Protein AF-A0A8S2W5A4-F1 (afdb_monomer_lite)

Radius of gyration: 11.37 Å; chains: 1; bounding box: 30×24×27 Å

Sequence (69 aa):
CQGYPGIYIDDFTRSWRNGRAFLAIL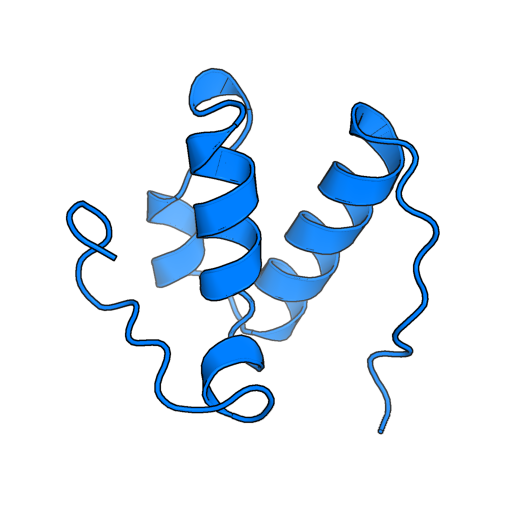HRHNPQLINIQEAYRNSNRDNLTRAFDFAQKHYSIMQLIDPEG

Secondary structure (DSSP, 8-state):
-TT-TT----SSSGGGTTSHHHHHHHHHH-TTT--HHHHTTS-HHHHHHHHHHHHHHHH-------S--

InterPro domains:
  IPR001715 Calponin homology domain [PF00307] (4-68)
  IPR001715 Calponin homology domain [PS50021] (1-69)
  IPR036872 CH domain superfamily [G3DSA:1.10.418.10] (1-69)
  IPR036872 CH domain superfamily [SSF47576] (1-68)
  IPR050540 F-actin Monooxygenase Mical [PTHR23167] (2-68)

Structure (mmCIF, N/CA/C/O backbone):
data_AF-A0A8S2W5A4-F1
#
_entry.id   AF-A0A8S2W5A4-F1
#
loop_
_atom_site.group_PDB
_atom_site.id
_atom_site.type_symbol
_atom_site.label_atom_id
_atom_site.label_alt_id
_atom_site.label_comp_id
_atom_site.label_asym_id
_atom_site.label_entity_id
_atom_site.label_seq_id
_atom_site.pdbx_PDB_ins_code
_atom_site.Cartn_x
_atom_site.Cartn_y
_atom_site.Cartn_z
_atom_site.occupancy
_atom_site.B_iso_or_equiv
_atom_site.auth_seq_id
_atom_site.auth_comp_id
_atom_site.auth_asym_id
_atom_site.auth_atom_id
_atom_site.pdbx_PDB_model_num
ATOM 1 N N . CYS A 1 1 ? -1.298 -14.984 -5.611 1.00 50.94 1 CYS A N 1
ATOM 2 C CA . CYS A 1 1 ? -2.490 -14.825 -4.749 1.00 50.94 1 CYS A CA 1
ATOM 3 C C . CYS A 1 1 ? -3.754 -15.129 -5.550 1.00 50.94 1 CYS A C 1
ATOM 5 O O . CYS A 1 1 ? -4.145 -14.319 -6.380 1.00 50.94 1 CYS A O 1
ATOM 7 N N . GLN A 1 2 ? -4.370 -16.298 -5.364 1.00 51.44 2 GLN A N 1
ATOM 8 C CA . GLN A 1 2 ? -5.612 -16.653 -6.063 1.00 51.44 2 GLN A CA 1
ATOM 9 C C . GLN A 1 2 ? -6.737 -15.717 -5.575 1.00 51.44 2 GLN A C 1
ATOM 11 O O . GLN A 1 2 ? -7.017 -15.688 -4.379 1.00 51.44 2 GLN A O 1
ATOM 16 N N . GLY A 1 3 ? -7.289 -14.884 -6.469 1.00 68.50 3 GLY A N 1
ATOM 17 C CA . GLY A 1 3 ? -8.345 -13.902 -6.158 1.00 68.50 3 GLY A CA 1
ATOM 18 C C . GLY A 1 3 ? -8.010 -12.422 -6.408 1.00 68.50 3 GLY A C 1
ATOM 19 O O . GLY A 1 3 ? -8.923 -11.603 -6.3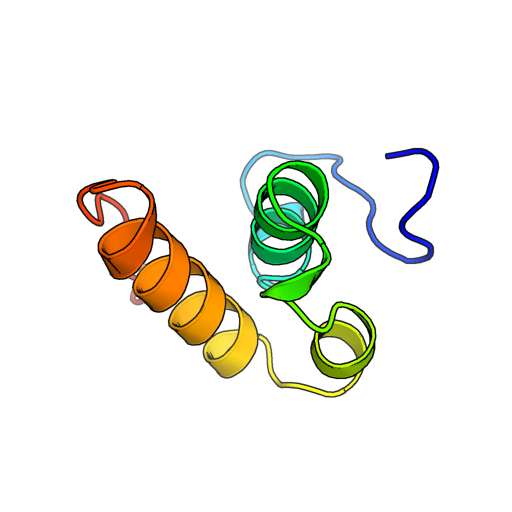89 1.00 68.50 3 GLY A O 1
ATOM 20 N N . TYR A 1 4 ? -6.750 -12.065 -6.698 1.00 78.62 4 TYR A N 1
ATOM 21 C CA . TYR A 1 4 ? -6.356 -10.684 -7.027 1.00 78.62 4 TYR A CA 1
ATOM 22 C C . TYR A 1 4 ? -5.656 -10.604 -8.396 1.00 78.62 4 TYR A C 1
ATOM 24 O O . TYR A 1 4 ? -4.429 -10.719 -8.470 1.00 78.62 4 TYR A O 1
ATOM 32 N N . PRO A 1 5 ? -6.418 -10.467 -9.496 1.00 77.19 5 PRO A N 1
ATOM 33 C CA . PRO A 1 5 ? -5.859 -10.467 -10.845 1.00 77.19 5 PRO A CA 1
ATOM 34 C C . PRO A 1 5 ? -4.946 -9.257 -11.073 1.00 77.19 5 PRO A C 1
ATOM 36 O O . PRO A 1 5 ? -5.331 -8.125 -10.819 1.00 77.19 5 PRO A O 1
ATOM 39 N N . GLY A 1 6 ? -3.730 -9.486 -11.574 1.00 74.75 6 GLY A N 1
ATOM 40 C CA . GLY A 1 6 ? -2.749 -8.414 -11.788 1.00 74.75 6 GLY A CA 1
ATOM 41 C C . GLY A 1 6 ? -1.896 -8.076 -10.561 1.00 74.75 6 GLY A C 1
ATOM 42 O O . GLY A 1 6 ? -1.128 -7.115 -10.611 1.00 74.75 6 GLY A O 1
ATOM 43 N N . ILE A 1 7 ? -2.000 -8.863 -9.483 1.00 82.31 7 ILE A N 1
ATOM 44 C CA . ILE A 1 7 ? -1.069 -8.832 -8.351 1.00 82.31 7 ILE A CA 1
ATOM 45 C C . ILE A 1 7 ? -0.247 -10.119 -8.360 1.00 82.31 7 ILE A C 1
ATOM 47 O O . ILE A 1 7 ? -0.716 -11.195 -7.975 1.00 82.31 7 ILE A O 1
ATOM 51 N N . TYR A 1 8 ? 1.002 -9.978 -8.785 1.00 80.38 8 TYR A N 1
ATOM 52 C CA . TYR A 1 8 ? 2.015 -11.022 -8.751 1.00 80.38 8 TYR A CA 1
ATOM 53 C C . TYR A 1 8 ? 3.084 -10.590 -7.753 1.00 80.38 8 TYR A C 1
ATOM 55 O O . TYR A 1 8 ? 3.526 -9.447 -7.801 1.00 80.38 8 TYR A O 1
ATOM 63 N N . ILE A 1 9 ? 3.419 -11.478 -6.816 1.00 79.69 9 ILE A N 1
ATOM 64 C CA . ILE A 1 9 ? 4.468 -11.250 -5.822 1.00 79.69 9 ILE A CA 1
ATOM 65 C C . ILE A 1 9 ? 5.563 -12.267 -6.122 1.00 79.69 9 ILE A C 1
ATOM 67 O O . ILE A 1 9 ? 5.391 -13.450 -5.833 1.00 79.69 9 ILE A O 1
ATOM 71 N N . ASP A 1 10 ? 6.630 -11.805 -6.766 1.00 83.12 10 ASP A N 1
ATOM 72 C CA . ASP A 1 10 ? 7.808 -12.596 -7.143 1.00 83.12 10 ASP A CA 1
ATOM 73 C C . ASP A 1 10 ? 9.059 -12.246 -6.320 1.00 83.12 10 ASP A C 1
ATOM 75 O O . ASP A 1 10 ? 9.977 -13.057 -6.214 1.00 83.12 10 ASP A O 1
ATOM 79 N N . ASP A 1 11 ? 9.072 -11.076 -5.681 1.00 79.94 11 ASP A N 1
ATOM 80 C CA . ASP A 1 11 ? 10.128 -10.617 -4.789 1.00 79.94 11 ASP A CA 1
ATOM 81 C C . ASP A 1 11 ? 9.564 -9.813 -3.599 1.00 79.94 11 ASP A C 1
ATOM 83 O O . ASP A 1 11 ? 8.394 -9.427 -3.562 1.00 79.94 11 ASP A O 1
ATOM 87 N N . PHE A 1 12 ? 10.396 -9.579 -2.580 1.00 77.81 12 PHE A N 1
ATOM 88 C CA . PHE A 1 12 ? 10.050 -8.755 -1.410 1.00 77.81 12 PHE A CA 1
ATOM 89 C C . PHE A 1 12 ? 10.376 -7.265 -1.608 1.00 77.81 12 PHE A C 1
ATOM 91 O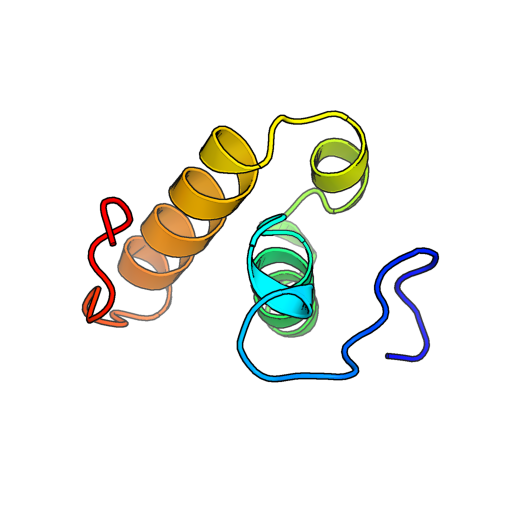 O . PHE A 1 12 ? 10.444 -6.515 -0.639 1.00 77.81 12 PHE A O 1
ATOM 98 N N . THR A 1 13 ? 10.600 -6.821 -2.852 1.00 75.50 13 THR A N 1
ATOM 99 C CA . THR A 1 13 ? 11.017 -5.443 -3.153 1.00 75.50 13 THR A CA 1
ATOM 100 C C . THR A 1 13 ? 10.139 -4.807 -4.236 1.00 75.50 13 THR A C 1
ATOM 102 O O . THR A 1 13 ? 9.223 -4.042 -3.928 1.00 75.50 13 THR A O 1
ATOM 105 N N . ARG A 1 14 ? 10.371 -5.115 -5.515 1.00 79.19 14 ARG A N 1
ATOM 106 C CA . ARG A 1 14 ? 9.693 -4.509 -6.674 1.00 79.19 14 ARG A CA 1
ATOM 107 C C . ARG A 1 14 ? 8.215 -4.860 -6.742 1.00 79.19 14 ARG A C 1
ATOM 109 O O . ARG A 1 14 ? 7.406 -3.981 -7.036 1.00 79.19 14 ARG A O 1
ATOM 116 N N . SER A 1 15 ? 7.858 -6.092 -6.401 1.00 82.62 15 SER A N 1
ATOM 117 C CA . SER A 1 15 ? 6.471 -6.562 -6.353 1.00 82.62 15 SER A CA 1
ATOM 118 C C . SER A 1 15 ? 5.591 -5.773 -5.370 1.00 82.62 15 SER A C 1
ATOM 120 O O . SER A 1 15 ? 4.369 -5.730 -5.516 1.00 82.62 15 SER A O 1
ATOM 122 N N . TRP A 1 16 ? 6.203 -5.093 -4.396 1.00 84.50 16 TRP A N 1
ATOM 123 C CA . TRP A 1 16 ? 5.512 -4.348 -3.340 1.00 84.50 16 TRP A CA 1
ATOM 124 C C . TRP A 1 16 ? 5.466 -2.839 -3.592 1.00 84.50 16 TRP A C 1
ATOM 126 O O . TRP A 1 16 ? 4.604 -2.152 -3.042 1.00 84.50 16 TRP A O 1
ATOM 136 N N . ARG A 1 17 ? 6.331 -2.316 -4.474 1.00 83.75 17 ARG A N 1
ATOM 137 C CA . ARG A 1 17 ? 6.449 -0.875 -4.772 1.00 83.75 17 ARG A CA 1
ATOM 138 C C . ARG A 1 17 ? 5.173 -0.233 -5.312 1.00 83.75 17 ARG A C 1
ATOM 140 O O . ARG A 1 17 ? 5.002 0.970 -5.180 1.00 83.75 17 ARG A O 1
ATOM 147 N N . ASN A 1 18 ? 4.280 -1.006 -5.925 1.00 83.94 18 ASN A N 1
ATOM 148 C CA . ASN A 1 18 ? 3.010 -0.488 -6.444 1.00 83.94 18 ASN A CA 1
ATOM 149 C C . ASN A 1 18 ? 1.899 -0.378 -5.378 1.00 83.94 18 ASN A C 1
ATOM 151 O O . ASN A 1 18 ? 0.788 0.057 -5.690 1.00 83.94 18 ASN A O 1
ATOM 155 N N . GLY A 1 19 ? 2.167 -0.815 -4.141 1.00 85.56 19 GLY A N 1
ATOM 156 C CA . GLY A 1 19 ? 1.245 -0.778 -3.003 1.00 85.56 19 GLY A CA 1
ATOM 157 C C . GLY A 1 19 ? 0.069 -1.760 -3.077 1.00 85.56 19 GLY A C 1
ATOM 158 O O . GLY A 1 19 ? -0.614 -1.982 -2.077 1.00 85.56 19 GLY A O 1
ATOM 159 N N . ARG A 1 20 ? -0.161 -2.413 -4.223 1.00 89.94 20 ARG A N 1
ATOM 160 C CA . ARG A 1 20 ? -1.301 -3.320 -4.424 1.00 89.94 20 ARG A CA 1
ATOM 161 C C . ARG A 1 20 ? -1.174 -4.583 -3.584 1.00 89.94 20 ARG A C 1
ATOM 163 O O . ARG A 1 20 ? -2.174 -5.057 -3.056 1.00 89.94 20 ARG A O 1
ATOM 170 N N . ALA A 1 21 ? 0.044 -5.101 -3.421 1.00 88.88 21 ALA A N 1
ATOM 171 C CA . ALA A 1 21 ? 0.311 -6.267 -2.581 1.00 88.88 21 ALA A CA 1
ATOM 172 C C . ALA A 1 21 ? -0.114 -6.032 -1.118 1.00 88.88 21 ALA A C 1
ATOM 174 O O . ALA A 1 21 ? -0.816 -6.866 -0.54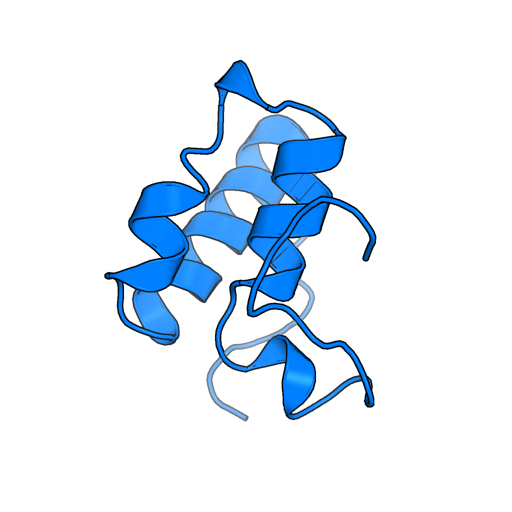5 1.00 88.88 21 ALA A O 1
ATOM 175 N N . PHE A 1 22 ? 0.215 -4.868 -0.546 1.00 87.81 22 PHE A N 1
ATOM 176 C CA . PHE A 1 22 ? -0.208 -4.500 0.809 1.00 87.81 22 PHE A CA 1
ATOM 177 C C . PHE A 1 22 ? -1.730 -4.370 0.918 1.00 87.81 22 PHE A C 1
ATOM 179 O O . PHE A 1 22 ? -2.341 -4.967 1.805 1.00 87.81 22 PHE A O 1
ATOM 186 N N . LEU A 1 23 ? -2.359 -3.658 -0.023 1.00 89.56 23 LEU A N 1
ATOM 187 C CA . LEU A 1 23 ? -3.817 -3.514 -0.050 1.00 89.56 23 LEU A CA 1
ATOM 188 C C . LEU A 1 23 ? -4.530 -4.863 -0.205 1.00 89.56 23 LEU A C 1
ATOM 190 O O . LEU A 1 23 ? -5.566 -5.069 0.415 1.00 89.56 23 LEU A O 1
ATOM 194 N N . ALA A 1 24 ? -3.980 -5.804 -0.974 1.00 89.56 24 ALA A N 1
ATOM 195 C CA . ALA A 1 24 ? -4.552 -7.139 -1.146 1.00 89.56 24 ALA A CA 1
ATOM 196 C C . ALA A 1 24 ? -4.476 -7.996 0.126 1.00 89.56 24 ALA A C 1
ATOM 198 O O . ALA A 1 24 ? -5.399 -8.763 0.415 1.00 89.56 24 ALA A O 1
ATOM 199 N N . ILE A 1 25 ? -3.395 -7.866 0.900 1.00 87.75 25 ILE A N 1
ATOM 200 C CA . ILE A 1 25 ? -3.259 -8.530 2.203 1.00 87.75 25 ILE A CA 1
ATOM 201 C C . ILE A 1 25 ? -4.299 -7.976 3.171 1.00 87.75 25 ILE A C 1
ATOM 203 O O . ILE A 1 25 ? -5.067 -8.738 3.756 1.00 87.75 25 ILE A O 1
ATOM 207 N N . LEU A 1 26 ? -4.385 -6.651 3.277 1.00 87.12 26 LEU A N 1
ATOM 208 C CA . LEU A 1 26 ? -5.346 -5.993 4.154 1.00 87.12 26 LEU A CA 1
ATOM 209 C C . LEU A 1 26 ? -6.797 -6.285 3.724 1.00 87.12 26 LEU A C 1
ATOM 211 O O . LEU A 1 26 ? -7.627 -6.613 4.567 1.00 87.12 26 LEU A O 1
ATOM 215 N N . HIS A 1 27 ? -7.094 -6.285 2.419 1.00 89.19 27 HIS A N 1
ATOM 216 C CA . HIS A 1 27 ? -8.407 -6.661 1.880 1.00 89.19 27 HIS A CA 1
ATOM 217 C C . HIS A 1 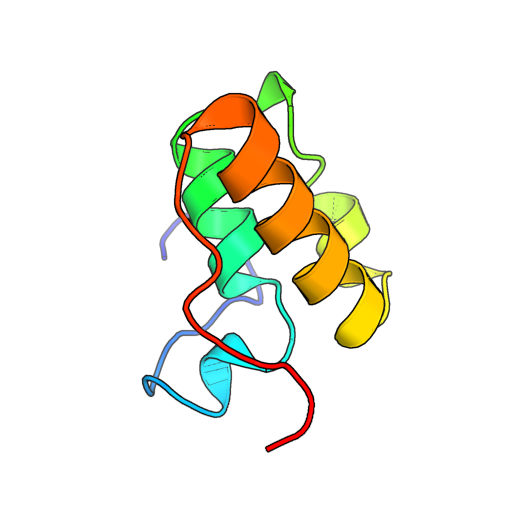27 ? -8.763 -8.112 2.219 1.00 89.19 27 HIS A C 1
ATOM 219 O O . HIS A 1 27 ? -9.920 -8.428 2.471 1.00 89.19 27 HIS A O 1
ATOM 225 N N . ARG A 1 28 ? -7.778 -9.018 2.265 1.00 86.62 28 ARG A N 1
ATOM 226 C CA . ARG A 1 28 ? -8.026 -10.412 2.653 1.00 86.62 28 ARG A CA 1
ATOM 227 C C . ARG A 1 28 ? -8.410 -10.539 4.128 1.00 86.62 28 ARG A C 1
ATOM 229 O O . ARG A 1 28 ? -9.186 -11.429 4.462 1.00 86.62 28 ARG A O 1
ATOM 236 N N . HIS A 1 29 ? -7.888 -9.666 4.987 1.00 84.06 29 HIS A N 1
ATOM 237 C CA . HIS A 1 29 ? -8.262 -9.615 6.399 1.00 84.06 29 HIS A CA 1
ATOM 238 C C . HIS A 1 29 ? -9.590 -8.893 6.635 1.00 84.06 29 HIS A C 1
ATOM 240 O O . HIS A 1 29 ? -10.354 -9.313 7.501 1.00 84.06 29 HIS A O 1
ATOM 246 N N . ASN A 1 30 ? -9.878 -7.825 5.887 1.00 83.44 30 ASN A N 1
ATOM 247 C CA . ASN A 1 30 ? -11.153 -7.123 5.968 1.00 83.44 30 ASN A CA 1
ATOM 248 C C . ASN A 1 30 ? -11.570 -6.519 4.610 1.00 83.44 30 ASN A C 1
ATOM 250 O O . ASN A 1 30 ? -11.218 -5.376 4.300 1.00 83.44 30 ASN A O 1
ATOM 254 N N . PRO A 1 31 ? -12.348 -7.255 3.799 1.00 84.88 31 PRO A N 1
ATOM 255 C CA . PRO A 1 31 ? -12.706 -6.823 2.450 1.00 84.88 31 PRO A CA 1
ATOM 256 C C . PRO A 1 31 ? -13.691 -5.649 2.428 1.00 84.88 31 PRO A C 1
ATOM 258 O O . PRO A 1 31 ? -13.811 -4.981 1.409 1.00 84.88 31 PRO A O 1
ATOM 261 N N . GLN A 1 32 ? -14.390 -5.357 3.532 1.00 84.81 32 GLN A N 1
ATOM 262 C CA . GLN A 1 32 ? -15.352 -4.247 3.573 1.00 84.81 32 GLN A CA 1
ATOM 263 C C . GLN A 1 32 ? -14.684 -2.875 3.663 1.00 84.81 32 GLN A C 1
ATOM 265 O O . GLN A 1 32 ? -15.291 -1.867 3.314 1.00 84.81 32 GLN A O 1
ATOM 270 N N . LEU A 1 33 ? -13.446 -2.828 4.153 1.00 81.50 33 LEU A N 1
ATOM 271 C CA . LEU A 1 33 ? -12.769 -1.569 4.441 1.00 81.50 33 LEU A CA 1
ATOM 272 C C . LEU A 1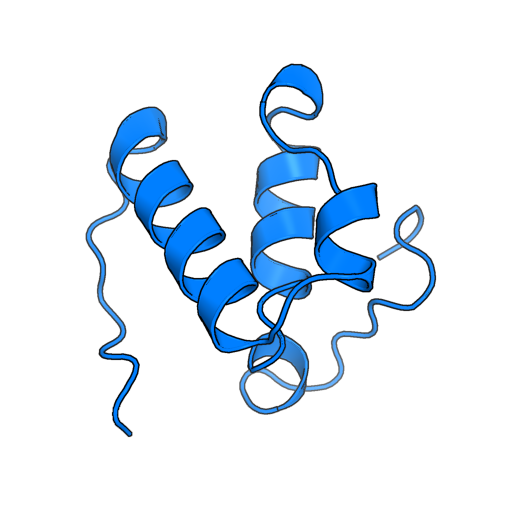 33 ? -11.783 -1.146 3.347 1.00 81.50 33 LEU A C 1
ATOM 274 O O . LEU A 1 33 ? -11.304 -0.013 3.354 1.00 81.50 33 LEU A O 1
ATOM 278 N N . ILE A 1 34 ? -11.490 -2.033 2.394 1.00 85.62 34 ILE A N 1
ATOM 279 C CA . ILE A 1 34 ? -10.575 -1.751 1.291 1.00 85.62 34 ILE A CA 1
ATOM 280 C C . ILE A 1 34 ? -11.290 -1.970 -0.027 1.00 85.62 34 ILE A C 1
ATOM 282 O O . ILE A 1 34 ? -11.805 -3.043 -0.305 1.00 85.62 34 ILE A O 1
ATOM 286 N N . ASN A 1 35 ? -11.257 -0.956 -0.884 1.00 87.00 35 ASN A N 1
ATOM 287 C CA . ASN A 1 35 ? -11.694 -1.097 -2.261 1.00 87.00 35 ASN A CA 1
ATOM 288 C C . ASN A 1 35 ? -10.500 -1.494 -3.137 1.00 87.00 35 ASN A C 1
ATOM 290 O O . ASN A 1 35 ? -9.742 -0.642 -3.602 1.00 87.00 35 ASN A O 1
ATOM 294 N N . ILE A 1 36 ? -10.326 -2.795 -3.380 1.00 85.88 36 ILE A N 1
ATOM 295 C CA . ILE A 1 36 ? -9.195 -3.273 -4.187 1.00 85.88 36 ILE A CA 1
ATOM 296 C C . ILE A 1 36 ? -9.284 -2.826 -5.655 1.00 85.88 36 ILE A C 1
ATOM 298 O O . ILE A 1 36 ? -8.265 -2.759 -6.335 1.00 85.88 36 ILE A O 1
ATOM 302 N N . GLN A 1 37 ? -10.474 -2.465 -6.151 1.00 87.00 37 GLN A N 1
ATOM 303 C CA . GLN A 1 37 ? -10.636 -1.970 -7.522 1.00 87.00 37 GLN A CA 1
ATOM 304 C C . GLN A 1 37 ? -9.995 -0.588 -7.713 1.00 87.00 37 GLN A C 1
ATOM 306 O O . GLN A 1 37 ? -9.425 -0.310 -8.769 1.00 87.00 37 GLN A O 1
ATOM 311 N N . GLU A 1 38 ? -10.013 0.258 -6.680 1.00 86.88 38 GLU A N 1
ATOM 312 C CA . GLU A 1 38 ? -9.313 1.550 -6.694 1.00 86.88 38 GLU A CA 1
ATOM 313 C C . GLU A 1 38 ? -7.794 1.378 -6.753 1.00 86.88 38 GLU A C 1
ATOM 315 O O . GLU A 1 38 ? -7.117 2.162 -7.416 1.00 86.88 38 GLU A O 1
ATOM 320 N N . ALA A 1 39 ? -7.255 0.307 -6.159 1.00 86.81 39 ALA A N 1
ATOM 321 C CA . ALA A 1 39 ? -5.819 0.033 -6.172 1.00 86.81 39 ALA A CA 1
ATOM 322 C C . ALA A 1 39 ? -5.247 -0.126 -7.594 1.00 86.81 39 ALA A C 1
ATOM 324 O O . ALA A 1 39 ? -4.067 0.145 -7.839 1.00 86.81 39 ALA A O 1
ATOM 325 N N . TYR A 1 40 ? -6.076 -0.543 -8.558 1.00 85.19 40 TYR A N 1
ATOM 326 C CA . TYR A 1 40 ? -5.670 -0.652 -9.960 1.00 85.19 40 TYR A CA 1
ATOM 327 C C . TYR A 1 40 ? -5.628 0.693 -10.695 1.00 85.19 40 TYR A C 1
ATOM 329 O O . TYR A 1 40 ? -4.937 0.793 -11.707 1.00 85.19 40 TYR A O 1
ATOM 337 N N . ARG A 1 41 ? -6.329 1.714 -10.190 1.00 87.62 41 ARG A N 1
ATOM 338 C CA . ARG A 1 41 ? -6.439 3.048 -10.809 1.00 87.62 41 ARG A CA 1
ATOM 339 C C . ARG A 1 41 ? -5.531 4.091 -10.157 1.00 87.62 41 ARG A C 1
ATOM 341 O O . ARG A 1 41 ? -5.141 5.046 -10.818 1.00 87.62 41 ARG A O 1
ATOM 348 N N . ASN A 1 42 ? -5.210 3.906 -8.882 1.00 88.38 42 ASN A N 1
ATOM 349 C CA . ASN A 1 42 ? -4.405 4.836 -8.095 1.00 88.38 42 ASN A CA 1
ATOM 350 C C . ASN A 1 42 ? -2.908 4.750 -8.420 1.00 88.38 42 ASN A C 1
ATOM 352 O O . ASN A 1 42 ? -2.416 3.730 -8.917 1.00 88.38 42 ASN A O 1
ATOM 356 N N . SER A 1 43 ? -2.175 5.813 -8.073 1.00 89.94 43 SER A N 1
ATOM 357 C CA . SER A 1 43 ? -0.717 5.818 -8.157 1.00 89.94 43 SER A CA 1
ATOM 358 C C . SER A 1 43 ? -0.088 4.893 -7.106 1.00 89.94 43 SER A C 1
ATOM 360 O O . SER A 1 43 ? -0.700 4.548 -6.092 1.00 89.94 43 SER A O 1
ATOM 362 N N . ASN A 1 44 ? 1.173 4.515 -7.329 1.00 89.19 44 ASN A N 1
ATOM 363 C CA . ASN A 1 44 ? 1.944 3.707 -6.380 1.00 89.19 44 ASN A CA 1
ATOM 364 C C . ASN A 1 44 ? 1.998 4.361 -4.991 1.00 89.19 44 ASN A C 1
ATOM 366 O O . ASN A 1 44 ? 1.797 3.685 -3.984 1.00 89.19 44 ASN A O 1
ATOM 370 N N . ARG A 1 45 ? 2.224 5.682 -4.950 1.00 88.88 45 ARG A N 1
ATOM 371 C CA . ARG A 1 45 ? 2.303 6.455 -3.707 1.00 88.88 45 ARG A CA 1
ATOM 372 C C . ARG A 1 45 ? 0.975 6.431 -2.961 1.00 88.88 45 ARG A C 1
ATOM 374 O O . ARG A 1 45 ? 0.963 6.110 -1.782 1.00 88.88 45 ARG A O 1
ATOM 381 N N . ASP A 1 46 ? -0.134 6.681 -3.654 1.00 90.56 46 ASP A N 1
ATOM 382 C CA . ASP A 1 46 ? -1.462 6.684 -3.027 1.00 90.56 46 ASP A CA 1
ATOM 383 C C . ASP A 1 46 ? -1.823 5.310 -2.460 1.00 90.56 46 ASP A C 1
ATOM 385 O O . ASP A 1 46 ? -2.369 5.209 -1.362 1.00 90.56 46 ASP A O 1
ATOM 389 N N . ASN A 1 47 ? -1.491 4.238 -3.186 1.00 91.00 47 ASN A N 1
ATOM 390 C CA . ASN A 1 47 ? -1.720 2.876 -2.715 1.00 91.00 47 ASN A CA 1
ATOM 391 C C . ASN A 1 47 ? -0.908 2.555 -1.461 1.00 91.00 47 ASN A C 1
ATOM 393 O O . ASN A 1 47 ? -1.446 1.955 -0.533 1.00 91.00 47 ASN A O 1
ATOM 397 N N . LEU A 1 48 ? 0.368 2.948 -1.433 1.00 89.50 48 LEU A N 1
ATOM 398 C CA . LEU A 1 48 ? 1.241 2.748 -0.279 1.00 89.50 48 LEU A CA 1
ATOM 399 C C . LEU A 1 48 ? 0.755 3.551 0.928 1.00 89.50 48 LEU A C 1
ATOM 401 O O . LEU A 1 48 ? 0.552 2.966 1.988 1.00 89.50 48 LEU A O 1
ATOM 405 N N . THR A 1 49 ? 0.487 4.849 0.757 1.00 88.88 49 THR A N 1
ATOM 406 C CA . THR A 1 49 ? -0.040 5.710 1.826 1.00 88.88 49 THR A CA 1
ATOM 407 C C . THR A 1 49 ? -1.327 5.132 2.401 1.00 88.88 49 THR A C 1
ATOM 409 O O . THR A 1 49 ? -1.414 4.902 3.602 1.00 88.88 49 THR A O 1
ATOM 412 N N . ARG A 1 50 ? -2.300 4.784 1.547 1.00 89.06 50 ARG A N 1
ATOM 413 C CA . ARG A 1 50 ? -3.564 4.190 2.003 1.00 89.06 50 ARG A CA 1
ATOM 414 C C . ARG A 1 50 ? -3.354 2.865 2.723 1.00 89.06 50 ARG A C 1
ATOM 416 O O . ARG A 1 50 ? -4.016 2.625 3.726 1.00 89.06 50 ARG A O 1
ATOM 423 N N . ALA A 1 51 ? -2.472 2.001 2.224 1.00 88.62 51 ALA A N 1
ATOM 424 C CA . ALA A 1 51 ? -2.194 0.728 2.874 1.00 88.62 51 ALA A CA 1
ATOM 425 C C . ALA A 1 51 ? -1.603 0.925 4.276 1.00 88.62 51 ALA A C 1
ATOM 427 O O . ALA A 1 51 ? -2.044 0.267 5.218 1.00 88.62 51 ALA A O 1
ATOM 428 N N . PHE A 1 52 ? -0.645 1.841 4.425 1.00 86.38 52 PHE A N 1
ATOM 429 C CA . PHE A 1 52 ? -0.009 2.109 5.711 1.00 86.38 52 PHE A CA 1
ATOM 430 C C . PHE A 1 52 ? -0.934 2.822 6.695 1.00 86.38 52 PHE A C 1
ATOM 432 O O . PHE A 1 52 ? -1.046 2.359 7.828 1.00 86.38 52 PHE A O 1
ATOM 439 N N . ASP A 1 53 ? -1.662 3.853 6.265 1.00 86.75 53 ASP A N 1
ATOM 440 C CA . ASP A 1 53 ? -2.657 4.536 7.101 1.00 86.75 53 ASP A CA 1
ATOM 441 C C . ASP A 1 53 ? -3.688 3.539 7.637 1.00 86.75 53 ASP A C 1
ATOM 443 O O . ASP A 1 53 ? -4.062 3.549 8.813 1.00 86.75 53 ASP A O 1
ATOM 447 N N . PHE A 1 54 ? -4.129 2.625 6.771 1.00 85.31 54 PHE A N 1
ATOM 448 C CA . PHE A 1 54 ? -5.088 1.599 7.135 1.00 85.31 54 PHE A CA 1
ATOM 449 C C . PHE A 1 54 ? -4.502 0.586 8.125 1.00 85.31 54 PHE A C 1
ATOM 451 O O . PHE A 1 54 ? -5.131 0.266 9.137 1.00 85.31 54 PHE A O 1
ATOM 458 N N . ALA A 1 55 ? -3.283 0.110 7.863 1.00 84.75 55 ALA A N 1
ATOM 459 C CA . ALA A 1 55 ? -2.558 -0.797 8.746 1.00 84.75 55 ALA A CA 1
ATOM 460 C C . ALA A 1 55 ? -2.331 -0.186 10.140 1.00 84.75 55 ALA A C 1
ATOM 462 O O . ALA A 1 55 ? -2.556 -0.848 11.155 1.00 84.75 55 ALA A O 1
ATOM 463 N N . GLN A 1 56 ? -1.960 1.091 10.196 1.00 82.06 56 GLN A N 1
ATOM 464 C CA . GLN A 1 56 ? -1.734 1.815 11.440 1.00 82.06 56 GLN A CA 1
ATOM 465 C C . GLN A 1 56 ? -3.040 2.010 12.220 1.00 82.06 56 GLN A C 1
ATOM 467 O O . GLN A 1 56 ? -3.092 1.734 13.419 1.00 82.06 56 GLN A O 1
ATOM 472 N N . LYS A 1 57 ? -4.111 2.439 11.541 1.00 82.50 57 LYS A N 1
ATOM 473 C CA . LYS A 1 57 ? -5.396 2.760 12.176 1.00 82.50 57 LYS A CA 1
ATOM 474 C C . LYS A 1 57 ? -6.155 1.529 12.671 1.00 82.50 57 LYS A C 1
ATOM 476 O O . LYS A 1 57 ? -6.808 1.607 13.707 1.00 82.50 57 LYS A O 1
ATOM 481 N N . HIS A 1 58 ? -6.102 0.420 11.934 1.00 79.25 58 HIS A N 1
ATOM 482 C CA . HIS A 1 58 ? -6.942 -0.753 12.207 1.00 79.25 58 HIS A CA 1
ATOM 483 C C . HIS A 1 58 ? -6.197 -1.940 12.810 1.00 79.25 58 HIS A C 1
ATOM 485 O O . HIS A 1 58 ? -6.827 -2.772 13.459 1.00 79.25 58 HIS A O 1
ATOM 491 N N . TYR A 1 59 ? -4.882 -2.026 12.618 1.00 74.94 59 TYR A N 1
ATOM 492 C CA . TYR A 1 59 ? -4.088 -3.167 13.076 1.00 74.94 59 TYR A CA 1
ATOM 493 C C . TYR A 1 59 ? -2.950 -2.763 14.018 1.00 74.94 59 TYR A C 1
ATOM 495 O O . TYR A 1 59 ? -2.170 -3.624 14.416 1.00 74.94 59 TYR A O 1
ATOM 503 N N . SER A 1 60 ? -2.847 -1.474 14.379 1.00 68.56 60 SER A N 1
ATOM 504 C CA . SER A 1 60 ? -1.769 -0.920 15.216 1.00 68.56 60 SER A CA 1
ATOM 505 C C . SER A 1 60 ? -0.370 -1.342 14.747 1.00 68.56 60 SER A C 1
ATOM 507 O O . SER A 1 60 ? 0.561 -1.444 15.546 1.00 68.56 60 SER A O 1
ATOM 509 N N . ILE A 1 61 ? -0.215 -1.597 13.444 1.00 70.88 61 ILE A N 1
ATOM 510 C CA . ILE A 1 61 ? 1.071 -1.946 12.849 1.00 70.88 61 ILE A CA 1
ATOM 511 C C . ILE A 1 61 ? 1.862 -0.645 12.758 1.00 70.88 61 ILE A C 1
ATOM 513 O O . ILE A 1 61 ? 1.486 0.273 12.029 1.00 70.88 61 ILE A O 1
ATOM 517 N N . MET A 1 62 ? 2.934 -0.550 13.542 1.00 58.84 62 MET A N 1
ATOM 518 C CA . MET A 1 62 ? 3.829 0.601 13.514 1.00 58.84 62 MET A CA 1
ATOM 519 C C . MET A 1 62 ? 4.562 0.628 12.164 1.00 58.84 62 MET A C 1
ATOM 521 O O . MET A 1 62 ? 5.098 -0.389 11.718 1.00 58.84 62 MET A O 1
ATOM 525 N N . GLN A 1 63 ? 4.538 1.780 11.493 1.00 57.97 63 GLN A N 1
ATOM 526 C CA . GLN A 1 63 ? 5.156 1.986 10.186 1.00 57.97 63 GLN A CA 1
ATOM 527 C C . GLN A 1 63 ? 6.682 1.841 10.329 1.00 57.97 63 GLN A C 1
ATOM 529 O O . GLN A 1 63 ? 7.343 2.704 10.893 1.00 57.97 63 GLN A O 1
ATOM 534 N N . LEU A 1 64 ? 7.234 0.714 9.876 1.00 63.38 64 LEU A N 1
ATOM 535 C CA . LEU A 1 64 ? 8.676 0.424 9.943 1.00 63.38 64 LEU A CA 1
ATOM 536 C C . LEU A 1 64 ? 9.419 0.760 8.640 1.00 63.38 64 LEU A C 1
ATOM 538 O O . LEU A 1 64 ? 10.629 0.572 8.569 1.00 63.38 64 LEU A O 1
ATOM 542 N N . ILE A 1 65 ? 8.710 1.214 7.600 1.00 57.66 65 ILE A N 1
ATOM 543 C CA . ILE A 1 65 ? 9.272 1.420 6.261 1.00 57.66 65 ILE A CA 1
ATOM 544 C C . ILE A 1 65 ? 9.041 2.872 5.848 1.00 57.66 65 ILE A C 1
ATOM 546 O O . ILE A 1 65 ? 7.899 3.280 5.634 1.00 57.66 65 ILE A O 1
ATOM 550 N N . ASP A 1 66 ? 10.132 3.627 5.743 1.00 58.31 66 ASP A N 1
ATOM 551 C CA . ASP A 1 66 ? 10.145 4.992 5.220 1.00 58.31 66 ASP A CA 1
ATOM 552 C C . ASP A 1 66 ? 10.047 4.939 3.677 1.00 58.31 66 ASP A C 1
ATOM 554 O O . ASP A 1 66 ? 10.835 4.225 3.048 1.00 58.31 66 ASP A O 1
ATOM 558 N N . PRO A 1 67 ? 9.067 5.605 3.037 1.00 55.34 67 PRO A N 1
ATOM 559 C CA . PRO A 1 67 ? 8.838 5.508 1.591 1.00 55.34 67 PRO A CA 1
ATOM 560 C C . PRO A 1 67 ? 9.911 6.169 0.700 1.00 55.34 67 PRO A C 1
ATOM 562 O O . PRO A 1 67 ? 9.825 6.032 -0.520 1.00 55.34 67 PRO A O 1
ATOM 565 N N . GLU A 1 68 ? 10.913 6.843 1.271 1.00 55.53 68 GLU A N 1
ATOM 566 C CA . GLU A 1 68 ? 11.948 7.624 0.561 1.00 55.53 68 GLU A CA 1
ATOM 567 C C . GLU A 1 68 ? 13.331 6.921 0.513 1.00 55.53 68 GLU A C 1
ATOM 569 O O . GLU A 1 68 ? 14.368 7.554 0.709 1.00 55.53 68 GLU A O 1
ATOM 574 N N . GLY A 1 69 ? 13.356 5.603 0.270 1.00 48.41 69 GLY A N 1
ATOM 575 C CA . GLY A 1 69 ? 14.584 4.810 0.060 1.00 48.41 69 GLY A CA 1
ATOM 576 C C . GLY A 1 69 ? 14.958 4.585 -1.405 1.00 48.41 69 GLY A C 1
ATOM 577 O O . GLY A 1 69 ? 14.108 4.049 -2.163 1.00 48.41 69 GLY A O 1
#

pLDDT: mean 79.97, std 11.23, range [48.41, 91.0]

Foldseek 3Di:
DPPQPPQDPPDPPPSPQLLLVLLVVVCVVPVVVGDSVVSVVDGSVVSNVVSVVCCCVPVVPPPPDDNPD

Organism: NCBI:txid392030